Protein AF-A0A1H4ASB6-F1 (afdb_monomer_lite)

Structure (mmCIF, N/CA/C/O backbone):
data_AF-A0A1H4ASB6-F1
#
_entry.id   AF-A0A1H4ASB6-F1
#
loop_
_atom_site.group_PDB
_atom_site.id
_atom_site.type_symbol
_atom_site.label_atom_id
_atom_site.label_alt_id
_atom_site.label_comp_id
_atom_site.label_asym_id
_atom_site.label_entity_id
_atom_site.label_seq_id
_atom_site.pdbx_PDB_ins_code
_atom_site.Cartn_x
_atom_site.Cartn_y
_atom_site.Cartn_z
_atom_site.occupancy
_atom_site.B_iso_or_equiv
_atom_site.auth_seq_id
_atom_site.auth_comp_id
_atom_site.auth_asym_id
_atom_site.auth_atom_id
_atom_site.pdbx_PDB_model_num
ATOM 1 N N . MET A 1 1 ? 62.670 -10.099 46.460 1.00 37.56 1 MET A N 1
ATOM 2 C CA . MET A 1 1 ? 62.184 -10.478 45.115 1.00 37.56 1 MET A CA 1
ATOM 3 C C . MET A 1 1 ? 60.962 -9.624 44.816 1.00 37.56 1 MET A C 1
ATOM 5 O O . MET A 1 1 ? 60.035 -9.643 45.611 1.00 37.56 1 MET A O 1
ATOM 9 N N . LYS A 1 2 ? 61.016 -8.783 43.776 1.00 41.66 2 LYS A N 1
ATOM 10 C CA . LYS A 1 2 ? 59.913 -7.909 43.346 1.00 41.66 2 LYS A CA 1
ATOM 11 C C . LYS A 1 2 ? 59.263 -8.553 42.125 1.00 41.66 2 LYS A C 1
ATOM 13 O O . LYS A 1 2 ? 59.940 -8.724 41.115 1.00 41.66 2 LYS A O 1
ATOM 18 N N . THR A 1 3 ? 57.996 -8.928 42.232 1.00 47.94 3 THR A N 1
ATOM 19 C CA . THR A 1 3 ? 57.213 -9.472 41.117 1.00 47.94 3 THR A CA 1
ATOM 20 C C . THR A 1 3 ? 56.523 -8.315 40.387 1.00 47.94 3 THR A C 1
ATOM 22 O O . THR A 1 3 ? 55.894 -7.493 41.055 1.00 47.94 3 THR A O 1
ATOM 25 N N . PRO A 1 4 ? 56.631 -8.203 39.052 1.00 48.66 4 PRO A N 1
ATOM 26 C CA . PRO A 1 4 ? 55.897 -7.216 38.276 1.00 48.66 4 PRO A CA 1
ATOM 27 C C . PRO A 1 4 ? 54.578 -7.831 37.796 1.00 48.66 4 PRO A C 1
ATOM 29 O O . PRO A 1 4 ? 54.575 -8.901 37.188 1.00 48.66 4 PRO A O 1
ATOM 32 N N . HIS A 1 5 ? 53.456 -7.157 38.028 1.00 45.94 5 HIS A N 1
ATOM 33 C CA . HIS A 1 5 ? 52.186 -7.509 37.393 1.00 45.94 5 HIS A CA 1
ATOM 34 C C . HIS A 1 5 ? 51.676 -6.304 36.612 1.00 45.94 5 HIS A C 1
ATOM 36 O O . HIS A 1 5 ? 50.982 -5.434 37.125 1.00 45.94 5 HIS A O 1
ATOM 42 N N . VAL A 1 6 ? 52.089 -6.269 35.346 1.00 47.72 6 VAL A N 1
ATOM 43 C CA . VAL A 1 6 ? 51.353 -5.608 34.273 1.00 47.72 6 VAL A CA 1
ATOM 44 C C . VAL A 1 6 ? 50.074 -6.417 34.072 1.00 47.72 6 VAL A C 1
ATOM 46 O O . VAL A 1 6 ? 50.162 -7.614 33.810 1.00 47.72 6 VAL A O 1
ATOM 49 N N . PHE A 1 7 ? 48.908 -5.782 34.175 1.00 42.62 7 PHE A N 1
ATOM 50 C CA . PHE A 1 7 ? 47.692 -6.311 33.567 1.00 42.62 7 PHE A CA 1
ATOM 51 C C . PHE A 1 7 ? 46.968 -5.224 32.786 1.00 42.62 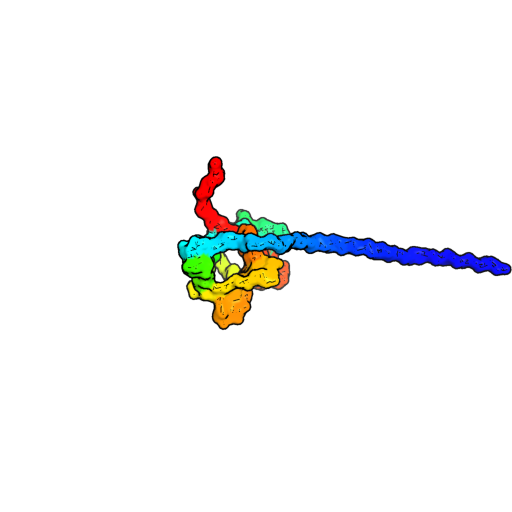7 PHE A C 1
ATOM 53 O O . PHE A 1 7 ? 46.877 -4.063 33.181 1.00 42.62 7 PHE A O 1
ATOM 60 N N . LEU A 1 8 ? 46.553 -5.669 31.613 1.00 39.0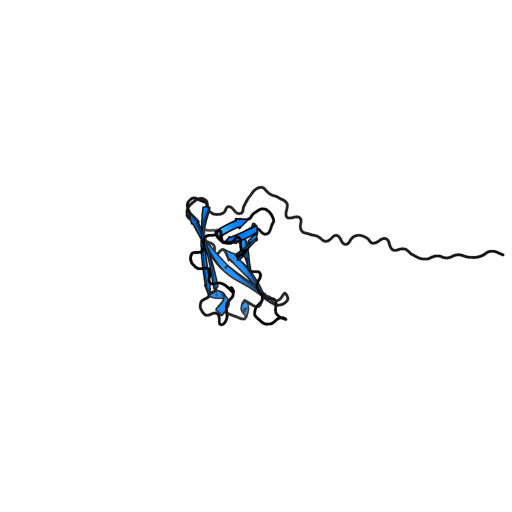6 8 LEU A N 1
ATOM 61 C CA . LEU A 1 8 ? 46.171 -4.955 30.418 1.00 39.06 8 LEU A CA 1
ATOM 62 C C . LEU A 1 8 ? 44.636 -4.939 30.335 1.00 39.06 8 LEU A C 1
ATOM 64 O O . LEU A 1 8 ? 44.014 -5.971 30.549 1.00 39.06 8 LEU A O 1
ATOM 68 N N . ILE A 1 9 ? 44.088 -3.766 30.003 1.00 50.38 9 ILE A N 1
ATOM 69 C CA . ILE A 1 9 ? 42.838 -3.481 29.273 1.00 50.38 9 ILE A CA 1
ATOM 70 C C . ILE A 1 9 ? 41.581 -4.279 29.670 1.00 50.38 9 ILE A C 1
ATOM 72 O O . ILE A 1 9 ? 41.428 -5.456 29.363 1.00 50.38 9 ILE A O 1
ATOM 76 N N . THR A 1 10 ? 40.567 -3.555 30.142 1.00 49.84 10 THR A N 1
ATOM 77 C CA . THR A 1 10 ? 39.174 -3.875 29.797 1.00 49.84 10 THR A CA 1
ATOM 78 C C . THR A 1 10 ? 38.552 -2.643 29.159 1.00 49.84 10 THR A C 1
ATOM 80 O O . THR A 1 10 ? 38.344 -1.617 29.802 1.00 49.84 10 THR A O 1
ATOM 83 N N . ALA A 1 11 ? 38.350 -2.737 27.844 1.00 52.25 11 ALA A N 1
ATOM 84 C CA . ALA A 1 11 ? 37.647 -1.758 27.039 1.00 52.25 11 ALA A CA 1
ATOM 85 C C . ALA A 1 11 ? 36.208 -1.653 27.551 1.00 52.25 11 ALA A C 1
ATOM 87 O O . ALA A 1 11 ? 35.432 -2.601 27.439 1.00 52.25 11 ALA A O 1
ATOM 88 N N . LEU A 1 12 ? 35.874 -0.508 28.144 1.00 39.81 12 LEU A N 1
ATOM 89 C CA . LEU A 1 12 ? 34.503 -0.187 28.487 1.00 39.81 12 LEU A CA 1
ATOM 90 C C . LEU A 1 12 ? 33.790 0.171 27.183 1.00 39.81 12 LEU A C 1
ATOM 92 O O . LEU A 1 12 ? 34.065 1.194 26.557 1.00 39.81 12 LEU A O 1
ATOM 96 N N . SER A 1 13 ? 32.938 -0.749 26.756 1.00 46.16 13 SER A N 1
ATOM 97 C CA . SER A 1 13 ? 32.011 -0.649 25.642 1.00 46.16 13 SER A CA 1
ATOM 98 C C . SER A 1 13 ? 31.191 0.638 25.740 1.00 46.16 13 SER A C 1
ATOM 100 O O . SER A 1 13 ? 30.201 0.724 26.464 1.00 46.16 13 SER A O 1
ATOM 102 N N . LEU A 1 14 ? 31.605 1.651 24.978 1.00 44.91 14 LEU A N 1
ATOM 103 C CA . LEU A 1 14 ? 30.753 2.778 24.633 1.00 44.91 14 LEU A CA 1
ATOM 104 C C . LEU A 1 14 ? 29.656 2.247 23.715 1.00 44.91 14 LEU A C 1
ATOM 106 O O . LEU A 1 14 ? 29.882 1.946 22.546 1.00 44.91 14 LEU A O 1
ATOM 110 N N . LEU A 1 15 ? 28.499 2.058 24.347 1.00 43.25 15 LEU A N 1
ATOM 111 C CA . LEU A 1 15 ? 27.154 2.004 23.794 1.00 43.25 15 LEU A CA 1
ATOM 112 C C . LEU A 1 15 ? 27.121 2.470 22.336 1.00 43.25 15 LEU A C 1
ATOM 114 O O . LEU A 1 15 ? 27.274 3.657 22.045 1.00 43.25 15 LEU A O 1
ATOM 118 N N . THR A 1 16 ? 26.868 1.534 21.424 1.00 43.66 16 THR A N 1
ATOM 119 C CA . THR A 1 16 ? 26.283 1.885 20.137 1.00 43.66 16 THR A CA 1
ATOM 120 C C . THR A 1 16 ? 24.960 2.565 20.455 1.00 43.66 16 THR A C 1
ATOM 122 O O . THR A 1 16 ? 23.988 1.901 20.821 1.00 43.66 16 THR A O 1
ATOM 125 N N . ALA A 1 17 ? 24.939 3.894 20.374 1.00 42.66 17 ALA A N 1
ATOM 126 C CA . ALA A 1 17 ? 23.716 4.644 20.188 1.00 42.66 17 ALA A CA 1
ATOM 127 C C . ALA A 1 17 ? 23.108 4.126 18.882 1.00 42.66 17 ALA A C 1
ATOM 129 O O . ALA A 1 17 ? 23.444 4.577 17.790 1.00 42.66 17 ALA A O 1
ATOM 130 N N . SER A 1 18 ? 22.277 3.091 18.990 1.00 31.33 18 SER A N 1
ATOM 131 C CA . SER A 1 18 ? 21.312 2.793 17.954 1.00 31.33 18 SER A CA 1
ATOM 132 C C . SER A 1 18 ? 20.413 4.017 17.938 1.00 31.33 18 SER A C 1
ATOM 134 O O . SER A 1 18 ? 19.590 4.180 18.835 1.00 31.33 18 SER A O 1
ATOM 136 N N . CYS A 1 19 ? 20.621 4.911 16.972 1.00 34.19 19 CYS A N 1
ATOM 137 C CA . CYS A 1 19 ? 19.628 5.903 16.597 1.00 34.19 19 CYS A CA 1
ATOM 138 C C . CYS A 1 19 ? 18.410 5.134 16.077 1.00 34.19 19 CYS A C 1
ATOM 140 O O . CYS A 1 19 ? 18.180 5.024 14.878 1.00 34.19 19 CYS A O 1
ATOM 142 N N . THR A 1 20 ? 17.626 4.554 16.981 1.00 35.62 20 THR A N 1
ATOM 143 C CA . THR A 1 20 ? 16.199 4.465 16.740 1.00 35.62 20 THR A CA 1
ATOM 144 C C . THR A 1 20 ? 15.763 5.913 16.685 1.00 35.62 20 THR A C 1
ATOM 146 O O . THR A 1 20 ? 15.820 6.597 17.704 1.00 35.62 20 THR A O 1
ATOM 149 N N . ASN A 1 21 ? 15.451 6.410 15.488 1.00 35.00 21 ASN A N 1
ATOM 150 C CA . ASN A 1 21 ? 14.749 7.675 15.355 1.00 35.00 21 ASN A CA 1
ATOM 151 C C . ASN A 1 21 ? 13.498 7.550 16.230 1.00 35.00 21 ASN A C 1
ATOM 153 O O . ASN A 1 21 ? 12.544 6.865 15.858 1.00 35.00 21 ASN A O 1
ATOM 157 N N . GLU A 1 22 ? 13.555 8.117 17.434 1.00 36.59 22 GLU A N 1
ATOM 158 C CA . GLU A 1 22 ? 12.399 8.331 18.285 1.00 36.59 22 GLU A CA 1
ATOM 159 C C . GLU A 1 22 ? 11.507 9.286 17.499 1.00 36.59 22 GLU A C 1
ATOM 161 O O . GLU A 1 22 ? 11.681 10.501 17.509 1.00 36.59 22 GLU A O 1
ATOM 166 N N . LEU A 1 23 ? 10.595 8.710 16.717 1.00 40.00 23 LEU A N 1
ATOM 167 C CA . LEU A 1 23 ? 9.504 9.431 16.088 1.00 40.00 23 LEU A CA 1
ATOM 168 C C . LEU A 1 23 ? 8.585 9.880 17.218 1.00 40.00 23 LEU A C 1
ATOM 170 O O . LEU A 1 23 ? 7.656 9.169 17.608 1.00 40.00 23 LEU A O 1
ATOM 174 N N . GLU A 1 24 ? 8.915 11.048 17.770 1.00 36.03 24 GLU A N 1
ATOM 175 C CA . GLU A 1 24 ? 8.181 11.725 18.826 1.00 36.03 24 GLU A CA 1
ATOM 176 C C . GLU A 1 24 ? 6.676 11.601 18.588 1.00 36.03 24 GLU A C 1
ATOM 178 O O . GLU A 1 24 ? 6.145 11.815 17.491 1.00 36.03 24 GLU A O 1
ATOM 183 N N . SER A 1 25 ? 5.979 11.182 19.638 1.00 36.69 25 SER A N 1
ATOM 184 C CA . SER A 1 25 ? 4.530 11.061 19.697 1.00 36.69 25 SER A CA 1
ATOM 185 C C . SER A 1 25 ? 3.881 12.451 19.638 1.00 36.69 25 SER A C 1
ATOM 187 O O . SER A 1 25 ? 3.504 13.011 20.664 1.00 36.69 25 SER A O 1
ATOM 189 N N . GLY A 1 26 ? 3.739 12.997 18.430 1.00 38.06 26 GLY A N 1
ATOM 190 C CA . GLY A 1 26 ? 2.879 14.137 18.121 1.00 38.06 26 GLY A CA 1
ATOM 191 C C . GLY A 1 26 ? 1.434 13.681 17.911 1.00 38.06 26 GLY A C 1
ATOM 192 O O . GLY A 1 26 ? 1.185 12.680 17.243 1.00 38.06 26 GLY A O 1
ATOM 193 N N . LYS A 1 27 ? 0.493 14.415 18.505 1.00 34.91 27 LYS A N 1
ATOM 194 C CA . LYS A 1 27 ? -0.962 14.175 18.559 1.00 34.91 27 LYS A CA 1
ATOM 195 C C . LYS A 1 27 ? -1.713 14.309 17.229 1.00 34.91 27 LYS A C 1
ATOM 197 O O . LYS A 1 27 ? -2.940 14.255 17.231 1.00 34.91 27 LYS A O 1
ATOM 202 N N . ASP A 1 28 ? -1.002 14.438 16.122 1.00 37.69 28 ASP A N 1
ATOM 203 C CA . ASP A 1 28 ? -1.597 14.654 14.817 1.00 37.69 28 ASP A CA 1
ATOM 204 C C . ASP A 1 28 ? -1.428 13.377 14.002 1.00 37.69 28 ASP A C 1
ATOM 206 O O . ASP A 1 28 ? -0.354 13.049 13.488 1.00 37.69 28 ASP A O 1
ATOM 210 N N . TYR A 1 29 ? -2.522 12.618 13.947 1.00 48.53 29 TYR A N 1
ATOM 211 C CA . TYR A 1 29 ? -2.753 11.621 12.911 1.00 48.53 29 TYR A CA 1
ATOM 212 C C . TYR A 1 29 ? -2.372 12.240 11.551 1.00 48.53 29 TYR A C 1
ATOM 214 O O . TYR A 1 29 ? -2.560 13.451 11.381 1.00 48.53 29 TYR A O 1
ATOM 222 N N . PRO A 1 30 ? -1.917 11.472 10.534 1.00 47.84 30 PRO A N 1
ATOM 223 C CA . PRO A 1 30 ? -2.165 11.933 9.170 1.00 47.84 30 PRO A CA 1
ATOM 224 C C . PRO A 1 30 ? -3.632 12.341 9.168 1.00 47.84 30 PRO A C 1
ATOM 226 O O . PRO A 1 30 ? -4.442 11.559 9.656 1.00 47.84 30 PRO A O 1
ATOM 229 N N . ALA A 1 31 ? -3.974 13.569 8.779 1.00 46.34 31 ALA A N 1
ATOM 230 C CA . ALA A 1 31 ? -5.370 13.963 8.664 1.00 46.34 31 ALA A CA 1
ATOM 231 C C . ALA A 1 31 ? -5.985 13.025 7.616 1.00 46.34 31 ALA A C 1
ATOM 233 O O . ALA A 1 31 ? -5.893 13.280 6.418 1.00 46.34 31 ALA A O 1
ATOM 234 N N . LEU A 1 32 ? -6.420 11.841 8.041 1.00 53.62 32 LEU A N 1
ATOM 235 C CA . LEU A 1 32 ? -7.083 10.857 7.223 1.00 53.62 32 LEU A 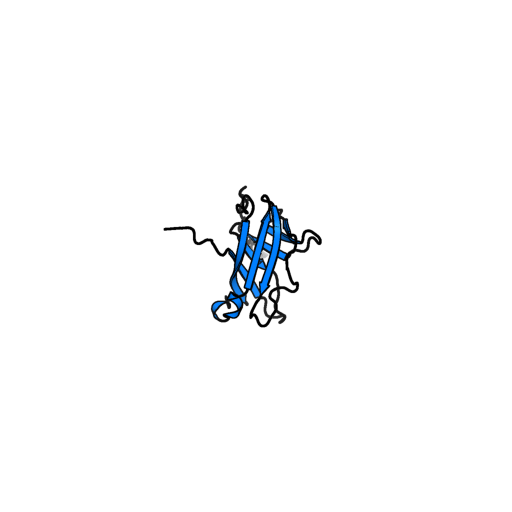CA 1
ATOM 236 C C . LEU A 1 32 ? -8.445 11.488 7.028 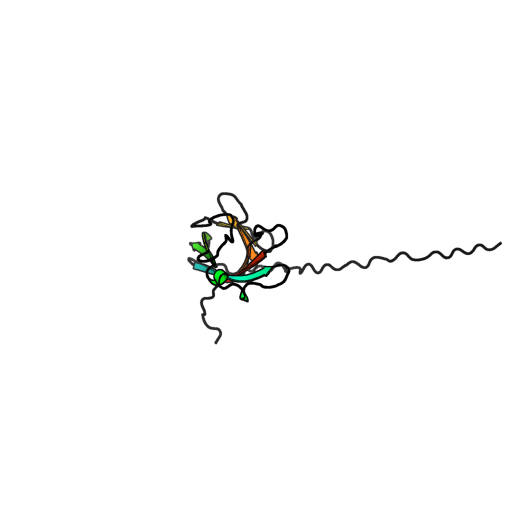1.00 53.62 32 LEU A C 1
ATOM 238 O O . LEU A 1 32 ? -9.162 11.694 8.000 1.00 53.62 32 LEU A O 1
ATOM 242 N N . ALA A 1 33 ? -8.673 11.941 5.802 1.00 52.53 33 ALA A N 1
ATOM 243 C CA . ALA A 1 33 ? -9.958 12.287 5.231 1.00 52.53 33 ALA A CA 1
ATOM 244 C C . ALA A 1 33 ? -11.070 12.666 6.222 1.00 52.53 33 ALA A C 1
ATOM 246 O O . ALA A 1 33 ? -11.741 11.805 6.790 1.00 52.53 33 ALA A O 1
ATOM 247 N N . MET A 1 34 ? -11.341 13.962 6.366 1.00 51.53 34 MET A N 1
ATOM 248 C CA . MET A 1 34 ? -12.583 14.395 7.006 1.00 51.53 34 MET A CA 1
ATOM 249 C C . MET A 1 34 ? -13.732 14.182 6.007 1.00 51.53 34 MET A C 1
ATOM 251 O O . MET A 1 34 ? -13.901 14.969 5.081 1.00 51.53 34 MET A O 1
ATOM 255 N N . GLY A 1 35 ? -14.536 13.131 6.195 1.00 69.44 35 GLY A N 1
ATOM 256 C CA . GLY A 1 35 ? -15.742 12.869 5.397 1.00 69.44 35 GLY A CA 1
ATOM 257 C C . GLY A 1 35 ? -15.642 11.651 4.474 1.00 69.44 35 GLY A C 1
ATOM 258 O O . GLY A 1 35 ? -15.144 10.599 4.870 1.00 69.44 35 GLY A O 1
ATOM 259 N N . ASN A 1 36 ? -16.192 11.774 3.264 1.00 82.75 36 ASN A N 1
ATOM 260 C CA . ASN A 1 36 ? -16.211 10.711 2.256 1.00 82.75 36 ASN A CA 1
ATOM 261 C C . ASN A 1 36 ? -15.097 10.968 1.239 1.00 82.75 36 ASN A C 1
ATOM 263 O O . ASN A 1 36 ? -15.317 11.669 0.251 1.00 82.75 36 ASN A O 1
ATOM 267 N N . GLU A 1 37 ? -13.907 10.424 1.481 1.00 84.69 37 GLU A N 1
ATOM 268 C CA . GLU A 1 37 ? -12.776 10.557 0.559 1.00 84.69 37 GLU A CA 1
ATOM 269 C C . GLU A 1 37 ? -12.272 9.196 0.082 1.00 84.69 37 GLU A C 1
ATOM 271 O O . GLU A 1 37 ? -12.477 8.153 0.70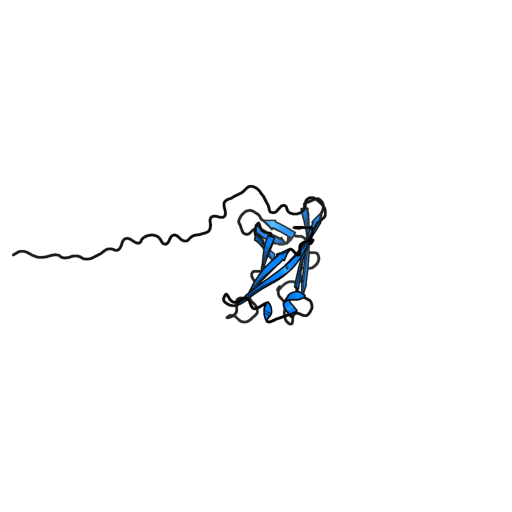5 1.00 84.69 37 GLU A O 1
ATOM 276 N N . THR A 1 38 ? -11.572 9.217 -1.046 1.00 88.25 38 THR A N 1
ATOM 277 C CA . THR A 1 38 ? -10.875 8.061 -1.598 1.00 88.25 38 THR A CA 1
ATOM 278 C C . THR A 1 38 ? -9.426 8.453 -1.835 1.00 88.25 38 THR A C 1
ATOM 280 O O . THR A 1 38 ? -9.141 9.331 -2.646 1.00 88.25 38 THR A O 1
ATOM 283 N N . LEU A 1 39 ? -8.513 7.810 -1.111 1.00 86.88 39 LEU A N 1
ATOM 284 C CA . LEU A 1 39 ? -7.077 7.993 -1.261 1.00 86.88 39 LEU A CA 1
ATOM 285 C C . LEU A 1 39 ? -6.535 6.914 -2.189 1.00 86.88 39 LEU A C 1
ATOM 287 O O . LEU A 1 39 ? -6.723 5.720 -1.951 1.00 86.88 39 LEU A O 1
ATOM 291 N N . VAL A 1 40 ? -5.844 7.343 -3.237 1.00 89.44 40 VAL A N 1
ATOM 292 C CA . VAL A 1 40 ? -5.206 6.458 -4.207 1.00 89.44 40 VAL A CA 1
ATOM 293 C C . VAL A 1 40 ? -3.702 6.523 -4.002 1.00 89.44 40 VAL A C 1
ATOM 295 O O . 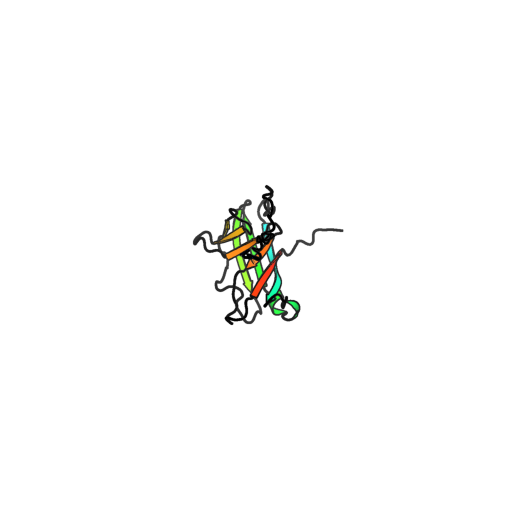VAL A 1 40 ? -3.139 7.609 -3.939 1.00 89.44 40 VAL A O 1
ATOM 298 N N . PHE A 1 41 ? -3.050 5.369 -3.928 1.00 88.75 41 PHE A N 1
ATOM 299 C CA . PHE A 1 41 ? -1.606 5.241 -3.788 1.00 88.75 41 PHE A CA 1
ATOM 300 C C . PHE A 1 41 ? -1.042 4.466 -4.972 1.00 88.75 41 PHE A C 1
ATOM 302 O O . PHE A 1 41 ? -1.628 3.468 -5.399 1.00 88.75 41 PHE A O 1
ATOM 309 N N . LYS A 1 42 ? 0.111 4.904 -5.474 1.00 90.44 42 LYS A N 1
ATOM 310 C CA . LYS A 1 42 ? 0.878 4.220 -6.523 1.00 90.44 42 LYS A CA 1
ATOM 311 C C . LYS A 1 42 ? 2.266 3.884 -6.012 1.00 90.44 42 LYS A C 1
ATOM 313 O O . LYS A 1 42 ? 2.752 4.539 -5.093 1.00 90.44 42 LYS A O 1
ATOM 318 N N . ILE A 1 43 ? 2.898 2.878 -6.609 1.00 88.19 43 ILE A N 1
ATOM 319 C CA . ILE A 1 43 ? 4.288 2.541 -6.291 1.00 88.19 43 ILE A CA 1
ATOM 320 C C . ILE A 1 43 ? 5.168 3.763 -6.574 1.00 88.19 43 ILE A C 1
ATOM 322 O O . ILE A 1 43 ? 5.184 4.272 -7.691 1.00 88.19 43 ILE A O 1
ATOM 326 N N . ASP A 1 44 ? 5.904 4.197 -5.558 1.00 88.75 44 ASP A N 1
ATOM 327 C CA . ASP A 1 44 ? 6.968 5.197 -5.635 1.00 88.75 44 ASP A CA 1
ATOM 328 C C . ASP A 1 44 ? 8.326 4.519 -5.821 1.00 88.75 44 ASP A C 1
ATOM 330 O O . ASP A 1 44 ? 9.068 4.866 -6.736 1.00 88.75 44 ASP A O 1
ATOM 334 N N . LYS A 1 45 ? 8.616 3.489 -5.012 1.00 88.25 45 LYS A N 1
ATOM 335 C CA . LYS A 1 45 ? 9.873 2.730 -5.074 1.00 88.25 45 LYS A CA 1
ATOM 336 C C . LYS A 1 45 ? 9.652 1.239 -4.931 1.00 88.25 45 LYS A C 1
ATOM 338 O O . LYS A 1 45 ? 8.737 0.788 -4.236 1.00 88.25 45 LYS A O 1
ATOM 343 N N . VAL A 1 46 ? 10.555 0.485 -5.551 1.00 86.75 46 VAL A N 1
ATOM 344 C CA . VAL A 1 46 ? 10.667 -0.962 -5.372 1.00 86.75 46 VAL A CA 1
ATOM 345 C C . VAL A 1 46 ? 12.103 -1.270 -4.997 1.00 86.75 46 VAL A C 1
ATOM 347 O O . VAL A 1 46 ? 12.975 -1.341 -5.856 1.00 86.75 46 VAL A O 1
ATOM 350 N N . MET A 1 47 ? 12.363 -1.443 -3.709 1.00 85.31 47 MET A N 1
ATOM 351 C CA . MET A 1 47 ? 13.710 -1.686 -3.210 1.00 85.31 47 MET A CA 1
ATOM 352 C C . MET A 1 47 ? 14.038 -3.173 -3.303 1.00 85.31 47 MET A C 1
ATOM 354 O O . MET A 1 47 ? 13.370 -3.994 -2.682 1.00 85.31 47 MET A O 1
ATOM 358 N N . GLN A 1 48 ? 15.093 -3.519 -4.033 1.00 82.94 48 GLN A N 1
ATOM 359 C CA . GLN A 1 48 ? 15.707 -4.842 -4.034 1.00 82.94 48 GLN A CA 1
ATOM 360 C C . GLN A 1 48 ? 17.148 -4.702 -3.544 1.00 82.94 48 GLN A C 1
ATOM 362 O O . GLN A 1 48 ? 17.968 -4.091 -4.225 1.00 82.94 48 GLN A O 1
ATOM 367 N N . ASN A 1 49 ? 17.468 -5.271 -2.377 1.00 81.00 49 ASN A N 1
ATOM 368 C CA . ASN A 1 49 ? 18.801 -5.160 -1.762 1.00 81.00 49 ASN A CA 1
ATOM 369 C C . ASN A 1 49 ? 19.318 -3.703 -1.757 1.00 81.00 49 ASN A C 1
ATOM 371 O O . ASN A 1 49 ? 20.383 -3.418 -2.299 1.00 81.00 49 ASN A O 1
ATOM 375 N N . GLU A 1 50 ? 18.517 -2.776 -1.216 1.00 81.06 50 GLU A N 1
ATOM 376 C CA . GLU A 1 50 ? 18.808 -1.328 -1.131 1.00 81.06 50 GLU A CA 1
ATOM 377 C C . GLU A 1 50 ? 18.864 -0.570 -2.472 1.00 81.06 50 GLU A C 1
ATOM 379 O O . GLU A 1 50 ? 19.032 0.647 -2.485 1.00 81.06 50 GLU A O 1
ATOM 384 N N . THR A 1 51 ? 18.658 -1.245 -3.604 1.00 84.81 51 THR A N 1
ATOM 385 C CA . THR A 1 51 ? 18.570 -0.603 -4.921 1.00 84.81 51 THR A CA 1
ATOM 386 C C . THR A 1 51 ? 17.113 -0.399 -5.306 1.00 84.81 51 THR A C 1
ATOM 388 O O . THR A 1 51 ? 16.352 -1.363 -5.329 1.00 84.81 51 THR A O 1
ATOM 391 N N . ASP A 1 52 ? 16.721 0.829 -5.650 1.00 90.25 52 ASP A N 1
ATOM 392 C CA . ASP A 1 52 ? 15.414 1.065 -6.268 1.00 90.25 52 ASP A CA 1
ATOM 393 C C . ASP A 1 52 ? 15.423 0.543 -7.708 1.00 90.25 52 ASP A C 1
ATOM 395 O O . ASP A 1 52 ? 16.150 1.045 -8.572 1.00 90.25 52 ASP A O 1
ATOM 399 N N . VAL A 1 53 ? 14.630 -0.495 -7.956 1.00 88.69 53 VAL A N 1
ATOM 400 C CA . VAL A 1 53 ? 14.521 -1.135 -9.264 1.00 88.69 53 VAL A CA 1
ATOM 401 C C . VAL A 1 53 ? 13.304 -0.675 -10.059 1.00 88.69 53 VAL A C 1
ATOM 403 O O . VAL A 1 53 ? 13.194 -1.038 -11.231 1.00 88.69 53 VAL A O 1
ATOM 406 N N . LYS A 1 54 ? 12.407 0.135 -9.477 1.00 89.56 54 LYS A N 1
ATOM 407 C CA . LYS A 1 54 ? 11.202 0.610 -10.175 1.00 89.56 54 LYS A CA 1
ATOM 408 C C . LYS A 1 54 ? 11.509 1.233 -11.547 1.00 89.56 54 LYS A C 1
ATOM 410 O O . LYS A 1 54 ? 10.816 0.874 -12.500 1.00 89.56 54 LYS A O 1
ATOM 415 N N . PRO A 1 55 ? 12.545 2.086 -11.719 1.00 93.50 55 PRO A N 1
ATOM 416 C CA . PRO A 1 55 ? 12.821 2.730 -13.008 1.00 93.50 55 PRO A CA 1
ATOM 417 C C . PRO A 1 55 ? 13.132 1.767 -14.164 1.00 93.50 55 PRO A C 1
ATOM 419 O O . PRO A 1 55 ? 13.034 2.159 -15.324 1.00 93.50 55 PRO A O 1
ATOM 422 N N . TYR A 1 56 ? 13.505 0.518 -13.873 1.00 90.38 56 TYR A N 1
ATOM 423 C CA . TYR A 1 56 ? 13.824 -0.486 -14.893 1.00 90.38 56 TYR A CA 1
ATOM 424 C C . TYR A 1 56 ? 12.600 -1.286 -15.359 1.00 90.38 56 TYR A C 1
ATOM 426 O O . TYR A 1 56 ? 12.704 -2.065 -16.306 1.00 90.38 56 TYR A O 1
ATOM 434 N N . PHE A 1 57 ? 11.448 -1.115 -14.704 1.00 86.62 57 PHE A N 1
ATOM 435 C CA . PHE A 1 57 ? 10.280 -1.970 -14.877 1.00 86.62 57 PHE A CA 1
ATOM 436 C C . PHE A 1 57 ? 8.985 -1.150 -14.894 1.00 86.62 57 PHE A C 1
ATOM 438 O O . PHE A 1 57 ? 8.404 -0.837 -13.857 1.00 86.62 57 PHE A O 1
ATOM 445 N N . THR A 1 58 ? 8.486 -0.851 -16.093 1.00 87.81 58 THR A N 1
ATOM 446 C CA . THR A 1 58 ? 7.283 -0.018 -16.284 1.00 87.81 58 THR A CA 1
ATOM 447 C C . THR A 1 58 ? 5.996 -0.670 -15.788 1.00 87.81 58 THR A C 1
ATOM 449 O O . THR A 1 58 ? 5.029 0.021 -15.500 1.00 87.81 58 THR A O 1
ATOM 452 N N . PHE A 1 59 ? 5.962 -1.996 -15.632 1.00 85.31 59 PHE A N 1
ATOM 453 C CA . PHE A 1 59 ? 4.770 -2.683 -15.130 1.00 85.31 59 PHE A CA 1
ATOM 454 C C . PHE A 1 59 ? 4.412 -2.302 -13.680 1.00 85.31 59 PHE A C 1
ATOM 456 O O . PHE A 1 59 ? 3.299 -2.570 -13.239 1.00 85.31 59 PHE A O 1
ATOM 463 N N . PHE A 1 60 ? 5.324 -1.672 -12.926 1.00 86.25 60 PHE A N 1
ATOM 464 C CA . PHE A 1 60 ? 5.013 -1.141 -11.595 1.00 86.25 60 PHE A CA 1
ATOM 465 C C . PHE A 1 60 ? 4.105 0.093 -11.625 1.00 86.25 60 PHE A C 1
ATOM 467 O O . PHE A 1 60 ? 3.480 0.401 -10.612 1.00 86.25 60 PHE A O 1
ATOM 474 N N . ASP A 1 61 ? 4.009 0.787 -12.761 1.00 87.88 61 ASP A N 1
ATOM 475 C CA . ASP A 1 61 ? 3.192 2.000 -12.896 1.00 87.88 61 ASP A CA 1
ATOM 476 C C . ASP A 1 61 ? 1.679 1.705 -12.872 1.00 87.88 61 ASP A C 1
ATOM 478 O O . ASP A 1 61 ? 0.872 2.593 -12.577 1.00 87.88 61 ASP A O 1
ATOM 482 N N . ASP A 1 62 ? 1.310 0.446 -13.121 1.00 87.94 62 ASP A N 1
ATOM 483 C CA . ASP A 1 62 ? -0.066 -0.058 -13.175 1.00 87.94 62 ASP A CA 1
ATOM 484 C C . ASP A 1 62 ? -0.530 -0.715 -11.856 1.00 87.94 62 ASP A C 1
ATOM 486 O O . ASP A 1 62 ? -1.601 -1.336 -11.794 1.00 87.94 62 ASP A O 1
ATOM 490 N N . VAL A 1 63 ? 0.266 -0.578 -10.790 1.00 86.75 63 VAL A N 1
ATOM 491 C CA . VAL A 1 63 ? -0.068 -1.046 -9.440 1.00 86.75 63 VAL A CA 1
ATOM 492 C C . VAL A 1 63 ? -0.653 0.094 -8.610 1.00 86.75 63 VAL A C 1
ATOM 494 O O . VAL A 1 63 ? -0.061 1.169 -8.488 1.00 86.75 63 VAL A O 1
ATOM 497 N N . GLN A 1 64 ? -1.807 -0.159 -7.996 1.00 90.19 64 GLN A N 1
ATOM 498 C CA . GLN A 1 64 ? -2.564 0.830 -7.241 1.00 90.19 64 GLN A CA 1
ATOM 499 C C . GLN A 1 64 ? -3.184 0.227 -5.977 1.00 90.19 64 GLN A C 1
ATOM 501 O O . GLN A 1 64 ? -3.859 -0.798 -6.033 1.00 90.19 64 GLN A O 1
ATOM 506 N N . LEU A 1 65 ? -3.046 0.931 -4.854 1.00 89.56 65 LEU A N 1
ATOM 507 C CA . LEU A 1 65 ? -3.846 0.718 -3.648 1.00 89.56 65 LEU A CA 1
ATOM 508 C C . LEU A 1 65 ? -4.859 1.857 -3.521 1.00 89.56 65 LEU A C 1
ATOM 510 O O . LEU A 1 65 ? -4.548 3.013 -3.789 1.00 89.56 65 LEU A O 1
ATOM 514 N N . THR A 1 66 ? -6.084 1.546 -3.127 1.00 91.62 66 THR A N 1
ATOM 515 C CA . THR A 1 66 ? -7.153 2.521 -2.915 1.00 91.62 66 THR A CA 1
ATOM 516 C C . THR A 1 66 ? -7.764 2.308 -1.541 1.00 91.62 66 THR A C 1
ATOM 518 O O . THR A 1 66 ? -8.229 1.212 -1.239 1.00 91.62 66 THR A O 1
ATOM 521 N N . LEU A 1 67 ? -7.755 3.358 -0.722 1.00 89.88 67 LEU A N 1
ATOM 522 C CA . LEU A 1 67 ? -8.366 3.397 0.603 1.00 89.88 67 LEU A CA 1
ATOM 523 C C . LEU A 1 67 ? -9.562 4.345 0.561 1.00 89.88 67 LEU A C 1
ATOM 525 O O . LEU A 1 67 ? -9.411 5.530 0.271 1.00 89.88 67 LEU A O 1
ATOM 529 N N . SER A 1 68 ? -10.743 3.825 0.855 1.00 90.56 68 SER A N 1
ATOM 530 C CA . SER A 1 68 ? -11.984 4.592 0.910 1.00 90.56 68 SER A CA 1
ATOM 531 C C . SER A 1 68 ? -12.384 4.855 2.354 1.00 90.56 68 SER A C 1
ATOM 533 O O . SER A 1 68 ? -12.264 3.977 3.213 1.00 90.56 68 SER A O 1
ATOM 535 N N . TYR A 1 69 ? -12.899 6.057 2.588 1.00 87.69 69 TYR A N 1
ATOM 536 C CA . TYR A 1 69 ? -13.465 6.497 3.854 1.00 87.69 69 TYR A CA 1
ATOM 537 C C . TYR A 1 69 ? -14.937 6.827 3.655 1.00 87.69 69 TYR A C 1
ATOM 539 O O . TYR A 1 69 ? -15.343 7.333 2.606 1.00 87.69 69 TYR A O 1
ATOM 547 N N . LYS A 1 70 ? -15.745 6.519 4.663 1.00 87.69 70 LYS A N 1
ATOM 548 C CA . LYS A 1 70 ? -17.151 6.890 4.725 1.00 87.69 70 LYS A CA 1
ATOM 549 C C . LYS A 1 70 ? -17.437 7.469 6.099 1.00 87.69 70 LYS A C 1
ATOM 551 O O . LYS A 1 70 ? -17.142 6.830 7.100 1.00 87.69 70 LYS A O 1
ATOM 556 N N . ASP A 1 71 ? -18.008 8.665 6.134 1.00 86.25 71 ASP A N 1
ATOM 557 C CA . ASP A 1 71 ? -18.327 9.384 7.368 1.00 86.25 71 ASP A CA 1
ATOM 558 C C . ASP A 1 71 ? -17.093 9.565 8.282 1.00 86.25 71 ASP A C 1
ATOM 560 O O . ASP A 1 71 ? -17.198 9.533 9.504 1.00 86.25 71 ASP A O 1
ATOM 564 N N . GLY A 1 72 ? -15.908 9.752 7.680 1.00 80.25 72 GLY A N 1
ATOM 565 C CA . GLY A 1 72 ? -14.625 9.870 8.388 1.00 80.25 72 GLY A CA 1
ATOM 566 C C . GLY A 1 72 ? -14.018 8.541 8.850 1.00 80.25 72 GLY A C 1
ATOM 567 O O . GLY A 1 72 ? -12.920 8.535 9.399 1.00 80.25 72 GLY A O 1
ATOM 568 N N . GLU A 1 73 ? -14.686 7.415 8.601 1.00 83.56 73 GLU A N 1
ATOM 569 C CA . GLU A 1 73 ? -14.245 6.091 9.034 1.00 83.56 73 GLU A CA 1
ATOM 570 C C . GLU A 1 73 ? -13.741 5.240 7.856 1.00 83.56 73 GLU A C 1
ATOM 572 O O . GLU A 1 73 ? -14.297 5.310 6.754 1.00 83.56 73 GLU A O 1
ATOM 577 N N . PRO A 1 74 ? -12.727 4.383 8.070 1.00 87.62 74 PRO A N 1
ATOM 578 C CA . PRO A 1 74 ? -12.324 3.349 7.122 1.00 87.62 74 PRO A CA 1
ATOM 579 C C . PRO A 1 74 ? -13.500 2.504 6.613 1.00 87.62 74 PRO A C 1
ATOM 581 O O . PRO A 1 74 ? -14.183 1.840 7.405 1.00 87.62 74 PRO A O 1
ATOM 584 N N . SER A 1 75 ? -13.716 2.499 5.293 1.00 91.06 75 SER A N 1
ATOM 585 C CA . SER A 1 75 ? -14.805 1.751 4.657 1.00 91.06 75 SER A CA 1
ATOM 586 C C . SER A 1 75 ? -14.296 0.572 3.834 1.00 91.06 75 SER A C 1
ATOM 588 O O . SER A 1 75 ? -14.514 -0.568 4.227 1.00 91.06 75 SER A O 1
ATOM 590 N N . LEU A 1 76 ? -13.600 0.827 2.723 1.00 93.31 76 LEU A N 1
ATOM 591 C CA . LEU A 1 76 ? -13.175 -0.208 1.774 1.00 93.31 76 LEU A CA 1
ATOM 592 C C . LEU A 1 76 ? -11.733 -0.019 1.317 1.00 93.31 76 LEU A C 1
ATOM 594 O O . LEU A 1 76 ? -11.264 1.109 1.149 1.00 93.31 76 LEU A O 1
ATOM 598 N N . LEU A 1 77 ? -11.052 -1.137 1.100 1.00 91.44 77 LEU A N 1
ATOM 599 C CA . LEU A 1 77 ? -9.716 -1.226 0.537 1.00 91.44 77 LEU A CA 1
ATOM 600 C C . LEU A 1 77 ? -9.780 -2.049 -0.746 1.00 91.44 77 LEU A C 1
ATOM 602 O O . LEU A 1 77 ? -10.295 -3.168 -0.746 1.00 91.44 77 LEU A O 1
ATOM 606 N N . THR A 1 78 ? -9.196 -1.501 -1.810 1.00 92.06 78 THR A N 1
ATOM 607 C CA . THR A 1 78 ? -9.034 -2.198 -3.089 1.00 92.06 78 THR A CA 1
ATOM 608 C C . THR A 1 78 ? -7.596 -2.082 -3.576 1.00 92.06 78 THR A C 1
ATOM 610 O O . THR A 1 78 ? -7.010 -1.002 -3.575 1.00 92.06 78 THR A O 1
ATOM 613 N N . PHE A 1 79 ? -7.030 -3.197 -4.016 1.00 89.06 79 PHE A N 1
ATOM 614 C CA . PHE A 1 79 ? -5.710 -3.309 -4.608 1.00 89.06 79 PHE A CA 1
ATOM 615 C C . PHE A 1 79 ? -5.846 -3.786 -6.053 1.00 89.06 79 PHE A C 1
ATOM 617 O O . PHE A 1 79 ? -6.555 -4.750 -6.345 1.00 89.06 79 PHE A O 1
ATOM 624 N N . LYS A 1 80 ? -5.173 -3.096 -6.970 1.00 88.31 80 LYS A N 1
ATOM 625 C CA . LYS A 1 80 ? -5.198 -3.388 -8.398 1.00 88.31 80 LYS A CA 1
ATOM 626 C C . LYS A 1 80 ? -3.776 -3.516 -8.913 1.00 88.31 80 LYS A C 1
ATOM 628 O O . LYS A 1 80 ? -2.954 -2.634 -8.706 1.00 88.31 80 LYS A O 1
ATOM 633 N N . GLU A 1 81 ? -3.528 -4.591 -9.639 1.00 84.44 81 GLU A N 1
ATOM 634 C CA . GLU A 1 81 ? -2.259 -4.869 -10.298 1.00 84.44 81 GLU A CA 1
ATOM 635 C C . GLU A 1 81 ? -2.581 -5.325 -11.715 1.00 84.44 81 GLU A C 1
ATOM 637 O O . GLU A 1 81 ? -2.991 -6.458 -11.956 1.00 84.44 81 GLU A O 1
ATOM 642 N N . THR A 1 82 ? -2.514 -4.389 -12.658 1.00 83.38 82 THR A N 1
ATOM 643 C CA . THR A 1 82 ? -2.728 -4.690 -14.080 1.00 83.38 82 THR A CA 1
ATOM 644 C C . THR A 1 82 ? -1.370 -4.755 -14.766 1.00 83.38 82 THR A C 1
ATOM 646 O O . THR A 1 82 ? -0.476 -4.009 -14.407 1.00 83.38 82 THR A O 1
ATOM 649 N N . GLY A 1 83 ? -1.170 -5.659 -15.726 1.00 75.19 83 GLY A N 1
ATOM 650 C CA . GLY A 1 83 ? 0.051 -5.675 -16.548 1.00 75.19 83 GLY A CA 1
ATOM 651 C C . GLY A 1 83 ? 1.330 -6.192 -15.869 1.00 75.19 83 GLY A C 1
ATOM 652 O O . GLY A 1 83 ? 2.268 -6.559 -16.577 1.00 75.19 83 GLY A O 1
ATOM 653 N N . ALA A 1 84 ? 1.376 -6.300 -14.539 1.00 75.62 84 ALA A N 1
ATOM 654 C CA . ALA A 1 84 ? 2.489 -6.936 -13.844 1.00 75.62 84 ALA A CA 1
ATOM 655 C C . ALA A 1 84 ? 2.514 -8.458 -14.100 1.00 75.62 84 ALA A C 1
ATOM 657 O O . ALA A 1 84 ? 1.474 -9.119 -14.043 1.00 75.62 84 ALA A O 1
ATOM 658 N N . PRO A 1 85 ? 3.691 -9.052 -14.380 1.00 75.88 85 PRO A N 1
ATOM 659 C CA . PRO A 1 85 ? 3.817 -10.486 -14.650 1.00 75.88 85 PRO A CA 1
ATOM 660 C C . PRO A 1 85 ? 3.841 -11.348 -13.375 1.00 75.88 85 PRO A C 1
ATOM 662 O O . PRO A 1 85 ? 4.133 -12.543 -13.438 1.00 75.88 85 PRO A O 1
ATOM 665 N N . PHE A 1 86 ? 3.579 -10.758 -12.212 1.00 73.12 86 PHE A N 1
ATOM 666 C CA . PHE A 1 86 ? 3.548 -11.427 -10.916 1.00 73.12 86 PHE A CA 1
ATOM 667 C C . PHE A 1 86 ? 2.384 -10.896 -10.081 1.00 73.12 86 PHE A C 1
ATOM 669 O O . PHE A 1 86 ? 1.533 -10.185 -10.597 1.00 73.12 86 PHE A O 1
ATOM 676 N N . ARG A 1 87 ? 2.314 -11.328 -8.819 1.00 73.50 87 ARG A N 1
ATOM 677 C CA . ARG A 1 87 ? 1.433 -10.739 -7.816 1.00 73.50 87 ARG A CA 1
ATOM 678 C C . ARG A 1 87 ? 2.276 -9.997 -6.783 1.00 73.50 87 ARG A C 1
ATOM 680 O O . ARG A 1 87 ? 3.192 -10.594 -6.213 1.00 73.50 87 ARG A O 1
ATOM 687 N N . VAL A 1 88 ? 1.964 -8.732 -6.537 1.00 72.12 88 VAL A N 1
ATOM 688 C CA . VAL A 1 88 ? 2.501 -7.903 -5.450 1.00 72.12 88 VAL A CA 1
ATOM 689 C C . VAL A 1 88 ? 1.933 -8.394 -4.117 1.00 72.12 88 VAL A C 1
ATOM 691 O O . VAL A 1 88 ? 2.649 -8.513 -3.131 1.00 72.12 88 VAL A O 1
ATOM 694 N N . THR A 1 89 ? 0.656 -8.771 -4.072 1.00 74.31 89 THR A N 1
ATOM 695 C CA . THR A 1 89 ? 0.022 -9.305 -2.860 1.00 74.31 89 THR A CA 1
ATOM 696 C C . THR A 1 89 ? -0.328 -10.783 -3.017 1.00 74.31 89 THR A C 1
ATOM 698 O O . THR A 1 89 ? -0.714 -11.257 -4.081 1.00 74.31 89 THR A O 1
ATOM 701 N N . THR A 1 90 ? -0.219 -11.559 -1.938 1.00 75.00 90 THR A N 1
ATOM 702 C CA . THR A 1 90 ? -0.630 -12.977 -1.940 1.00 75.00 90 THR A CA 1
ATOM 703 C C . THR A 1 90 ? -2.149 -13.152 -1.936 1.00 75.00 90 THR A C 1
ATOM 705 O O . THR A 1 90 ? -2.643 -14.201 -2.349 1.00 75.00 90 THR A O 1
ATOM 708 N N . LYS A 1 91 ? -2.881 -12.127 -1.489 1.00 78.94 91 LYS A N 1
ATOM 709 C CA . LYS A 1 91 ? -4.342 -12.052 -1.480 1.00 78.94 91 LYS A CA 1
ATOM 710 C C . LYS A 1 91 ? -4.851 -11.023 -2.477 1.00 78.94 91 LYS A C 1
ATOM 712 O O . LYS A 1 91 ? -4.194 -10.010 -2.716 1.00 78.94 91 LYS A O 1
ATOM 717 N N . ASP A 1 92 ? -6.055 -11.264 -2.975 1.00 81.69 92 ASP A N 1
ATOM 718 C CA . ASP A 1 92 ? -6.799 -10.306 -3.781 1.00 81.69 92 ASP A CA 1
ATOM 719 C C . ASP A 1 92 ? -7.606 -9.414 -2.828 1.00 81.69 92 ASP A C 1
ATOM 721 O O . ASP A 1 92 ? -8.619 -9.835 -2.271 1.00 81.69 92 ASP A O 1
ATOM 725 N N . TYR A 1 93 ? -7.126 -8.195 -2.584 1.00 84.44 93 TYR A N 1
ATOM 726 C CA . TYR A 1 93 ? -7.839 -7.230 -1.752 1.00 84.44 93 TYR A CA 1
ATOM 727 C C . TYR A 1 93 ? -8.794 -6.420 -2.625 1.00 84.44 93 TYR A C 1
ATOM 729 O O . TYR A 1 93 ? -8.391 -5.432 -3.227 1.00 84.44 93 TYR A O 1
ATOM 737 N N . VAL A 1 94 ? -10.045 -6.854 -2.740 1.00 90.31 94 VAL A N 1
ATOM 738 C CA . VAL A 1 94 ? -11.086 -6.151 -3.502 1.00 90.31 94 VAL A CA 1
ATOM 739 C C . VAL A 1 94 ? -12.284 -5.939 -2.589 1.00 90.31 94 VAL A C 1
ATOM 741 O O . VAL A 1 94 ? -12.820 -6.915 -2.070 1.00 90.31 94 VAL A O 1
ATOM 744 N N . ASP A 1 95 ? -12.674 -4.678 -2.386 1.00 92.81 95 ASP A N 1
ATOM 745 C CA . ASP A 1 95 ? -13.783 -4.276 -1.513 1.00 92.81 95 ASP A CA 1
ATOM 746 C C . ASP A 1 95 ? -13.684 -4.870 -0.093 1.00 92.81 95 ASP A C 1
ATOM 748 O O . ASP A 1 95 ? -14.664 -5.336 0.489 1.00 92.81 95 ASP A O 1
ATOM 752 N N . VAL A 1 96 ? -12.475 -4.856 0.475 1.00 92.38 96 VAL A N 1
ATOM 753 C CA . VAL A 1 96 ? -12.205 -5.397 1.814 1.00 92.38 96 VAL A CA 1
ATOM 754 C C . VAL A 1 96 ? -12.425 -4.321 2.871 1.00 92.38 96 VAL A C 1
ATOM 756 O O . VAL A 1 96 ? -11.841 -3.240 2.794 1.00 92.38 96 VAL A O 1
ATOM 759 N N . GLU A 1 97 ? -13.230 -4.622 3.891 1.00 94.31 97 GLU A N 1
ATOM 760 C CA . GLU A 1 97 ? -13.352 -3.755 5.062 1.00 94.31 97 GLU A CA 1
ATOM 761 C C . GLU A 1 97 ? -12.062 -3.761 5.884 1.00 94.31 97 GLU A C 1
ATOM 763 O O . GLU A 1 97 ? -11.507 -4.811 6.225 1.00 94.31 97 GLU A O 1
ATOM 768 N N . TRP A 1 98 ? -11.604 -2.571 6.253 1.00 92.50 98 TRP A N 1
ATOM 769 C CA . TRP A 1 98 ? -10.322 -2.393 6.917 1.00 92.50 98 TRP A CA 1
ATOM 770 C C . TRP A 1 98 ? -10.422 -1.441 8.103 1.00 92.50 98 TRP A C 1
ATOM 772 O O . TRP A 1 98 ? -11.375 -0.673 8.247 1.00 92.50 98 TRP A O 1
ATOM 782 N N . GLU A 1 99 ? -9.431 -1.526 8.978 1.00 91.12 99 GLU A N 1
ATOM 783 C CA . GLU A 1 99 ? -9.223 -0.634 10.110 1.00 91.12 99 GLU A CA 1
ATOM 784 C C . GLU A 1 99 ? -7.746 -0.263 10.229 1.00 91.12 99 GLU A C 1
ATOM 786 O O . GLU A 1 99 ? -6.867 -0.933 9.681 1.00 91.12 99 GLU A O 1
ATOM 791 N N . ILE A 1 100 ? -7.472 0.819 10.953 1.00 86.62 100 ILE A N 1
ATOM 792 C CA . ILE A 1 100 ? -6.114 1.259 11.249 1.00 86.62 100 ILE A CA 1
ATOM 793 C C . ILE A 1 100 ? -5.794 1.029 12.724 1.00 86.62 100 ILE A C 1
ATOM 795 O O . ILE A 1 100 ? -6.451 1.556 13.619 1.00 86.62 100 ILE A O 1
ATOM 799 N N . TYR A 1 101 ? -4.742 0.261 12.987 1.00 86.50 101 TYR A N 1
ATOM 800 C CA . TYR A 1 101 ? -4.210 0.045 14.322 1.00 86.50 101 TYR A CA 1
ATOM 801 C C . TYR A 1 101 ? -3.043 1.001 14.581 1.00 86.50 101 TYR A C 1
ATOM 803 O O . TYR A 1 101 ? -1.951 0.866 14.023 1.00 86.50 101 TYR A O 1
ATOM 811 N N . THR A 1 102 ? -3.282 1.979 15.455 1.00 81.81 102 THR A N 1
ATOM 812 C CA . THR A 1 102 ? -2.381 3.117 15.701 1.00 81.81 102 THR A CA 1
ATOM 813 C C . THR A 1 102 ? -1.520 2.977 16.956 1.00 81.81 102 THR A C 1
ATOM 815 O O . THR A 1 102 ? -0.791 3.899 17.315 1.00 81.81 102 THR A O 1
ATOM 818 N N . GLY A 1 103 ? -1.555 1.816 17.621 1.00 78.69 103 GLY A N 1
ATOM 819 C CA . GLY A 1 103 ? -0.831 1.582 18.876 1.00 78.69 103 GLY A CA 1
ATOM 820 C C . GLY A 1 103 ? 0.701 1.636 18.768 1.00 78.69 103 GLY A C 1
ATOM 821 O O . GLY A 1 103 ? 1.379 1.641 19.791 1.00 78.69 103 GLY A O 1
ATOM 822 N N . LYS A 1 104 ? 1.256 1.662 17.549 1.00 77.38 104 LYS A N 1
ATOM 823 C CA . LYS A 1 104 ? 2.687 1.825 17.253 1.00 77.38 104 LYS A CA 1
ATOM 824 C C . LYS A 1 104 ? 2.876 2.458 15.869 1.00 77.38 104 LYS A C 1
ATOM 826 O O . LYS A 1 104 ? 1.973 2.382 15.042 1.00 77.38 104 LYS A O 1
ATOM 831 N N . SER A 1 105 ? 4.043 3.058 15.629 1.00 76.94 105 SER A N 1
ATOM 832 C CA . SER A 1 105 ? 4.463 3.557 14.311 1.00 76.94 105 SER A CA 1
ATOM 833 C C . SER A 1 105 ? 5.512 2.610 13.698 1.00 76.94 105 SER A C 1
ATOM 835 O O . SER A 1 105 ? 6.432 2.227 14.424 1.00 76.94 105 SER A O 1
ATOM 837 N N . PRO A 1 106 ? 5.426 2.253 12.400 1.00 83.69 106 PRO A N 1
ATOM 838 C CA . PRO A 1 106 ? 4.354 2.615 11.469 1.00 83.69 106 PRO A CA 1
ATOM 839 C C . PRO A 1 106 ? 3.015 1.969 11.860 1.00 83.69 106 PRO A C 1
ATOM 841 O O . PRO A 1 106 ? 2.987 0.904 12.481 1.00 83.69 106 PRO A O 1
ATOM 844 N N . TYR A 1 107 ? 1.918 2.645 11.524 1.00 86.38 107 TYR A N 1
ATOM 845 C CA . TYR A 1 107 ? 0.559 2.174 11.776 1.00 86.38 107 TYR A CA 1
ATOM 846 C C . TYR A 1 107 ? 0.266 0.940 10.933 1.00 86.38 107 TYR A C 1
ATOM 848 O O . TYR A 1 107 ? 0.787 0.796 9.831 1.00 86.38 107 TYR A O 1
ATOM 856 N N . GLU A 1 108 ? -0.588 0.057 11.428 1.00 89.31 108 GLU A N 1
ATOM 857 C CA . GLU A 1 108 ? -0.971 -1.146 10.693 1.00 89.31 108 GLU A CA 1
ATOM 858 C C . GLU A 1 108 ? -2.353 -0.956 10.083 1.00 89.31 108 GLU A C 1
ATOM 860 O O . GLU A 1 108 ? -3.301 -0.642 10.796 1.00 89.31 108 GLU A O 1
ATOM 865 N N . ILE A 1 109 ? -2.479 -1.179 8.779 1.00 89.25 109 ILE A N 1
ATOM 866 C CA . ILE A 1 109 ? -3.777 -1.338 8.127 1.00 89.25 109 ILE A CA 1
ATOM 867 C C . ILE A 1 109 ? -4.126 -2.817 8.201 1.00 89.25 109 ILE A C 1
ATOM 869 O O . ILE A 1 109 ? -3.350 -3.665 7.751 1.00 89.25 109 ILE A O 1
ATOM 873 N N . ARG A 1 110 ? -5.269 -3.126 8.805 1.00 90.56 110 ARG A N 1
ATOM 874 C CA . ARG A 1 110 ? -5.715 -4.492 9.066 1.00 90.56 110 ARG A CA 1
ATOM 875 C C . ARG A 1 110 ? -7.076 -4.752 8.445 1.00 90.56 110 ARG A C 1
ATOM 877 O O . ARG A 1 110 ? -7.904 -3.851 8.364 1.00 90.56 110 ARG A O 1
ATOM 884 N N . GLU A 1 111 ? -7.320 -5.988 8.038 1.00 91.88 111 GLU A N 1
ATOM 885 C CA . GLU A 1 111 ? -8.654 -6.447 7.644 1.00 91.88 111 GLU A CA 1
ATOM 886 C C . GLU A 1 111 ? -9.555 -6.555 8.889 1.00 91.88 111 GLU A C 1
ATOM 888 O O . GLU A 1 111 ? -9.203 -7.256 9.839 1.00 91.88 111 GLU A O 1
ATOM 893 N N . LYS A 1 112 ? -10.731 -5.906 8.895 1.00 90.81 112 LYS A N 1
ATOM 894 C CA . LYS A 1 112 ? -11.628 -5.856 10.075 1.00 90.81 112 LYS A CA 1
ATOM 895 C C . LYS A 1 112 ? -12.119 -7.235 10.526 1.00 90.81 112 LYS A C 1
ATOM 897 O O . LYS A 1 112 ? -12.275 -7.481 11.718 1.00 90.81 112 LYS A O 1
ATOM 902 N N . GLY A 1 113 ? -12.370 -8.143 9.582 1.00 87.38 113 GLY A N 1
ATOM 903 C CA . GLY A 1 113 ? -12.907 -9.474 9.883 1.00 87.38 113 GLY A CA 1
ATOM 904 C C . GLY A 1 113 ? -11.886 -10.445 10.486 1.00 87.38 113 GLY A C 1
ATOM 905 O O . GLY A 1 113 ? -12.265 -11.330 11.252 1.00 87.38 113 GLY A O 1
ATOM 906 N N . THR A 1 114 ? -10.602 -10.298 10.147 1.00 90.50 114 THR A N 1
ATOM 907 C CA . THR A 1 114 ? -9.550 -11.277 10.483 1.00 90.50 114 THR A CA 1
ATOM 908 C C . THR A 1 114 ? -8.471 -10.714 11.408 1.00 90.50 114 THR A C 1
ATOM 910 O O . THR A 1 114 ? -7.788 -11.479 12.090 1.00 90.50 114 THR A O 1
ATOM 913 N N . GLY A 1 115 ? -8.298 -9.390 11.440 1.00 89.75 115 GLY A N 1
ATOM 914 C CA . GLY A 1 115 ? -7.200 -8.711 12.125 1.00 89.75 115 GLY A CA 1
ATOM 915 C C . GLY A 1 115 ? -5.840 -8.873 11.435 1.00 89.75 115 GLY A C 1
ATOM 916 O O . GLY A 1 115 ? -4.823 -8.471 12.006 1.00 89.75 115 GLY A O 1
ATOM 917 N N . GLU A 1 116 ? -5.795 -9.464 10.238 1.00 88.69 116 GLU A N 1
ATOM 918 C CA . GLU A 1 116 ? -4.564 -9.650 9.472 1.00 88.69 116 GLU A CA 1
ATOM 919 C C . GLU A 1 116 ? -3.991 -8.306 9.017 1.00 88.69 116 GLU A C 1
ATOM 921 O O . GLU A 1 116 ? -4.719 -7.456 8.506 1.00 88.69 116 GLU A O 1
ATOM 926 N N . VAL A 1 117 ? -2.678 -8.119 9.186 1.00 87.25 117 VAL A N 1
ATOM 927 C CA . VAL A 1 117 ? -1.972 -6.923 8.710 1.00 87.25 117 VAL A CA 1
ATOM 928 C C . VAL A 1 117 ? -1.832 -6.991 7.192 1.00 87.25 117 VAL A C 1
ATOM 930 O O . VAL A 1 117 ? -1.150 -7.867 6.665 1.00 87.25 117 VAL A O 1
ATOM 933 N N . ILE A 1 118 ? -2.447 -6.029 6.509 1.00 86.00 118 ILE A N 1
ATOM 934 C CA . ILE A 1 118 ? -2.416 -5.876 5.052 1.00 86.00 118 ILE A CA 1
ATOM 935 C C . ILE A 1 118 ? -1.145 -5.128 4.641 1.00 86.00 118 ILE A C 1
ATOM 937 O O . ILE A 1 118 ? -0.377 -5.587 3.795 1.00 86.00 118 ILE A O 1
ATOM 941 N N . CYS A 1 119 ? -0.918 -3.966 5.254 1.00 87.00 119 CYS A N 1
ATOM 942 C CA . CYS A 1 119 ? 0.233 -3.109 5.000 1.00 87.00 119 CYS A CA 1
ATOM 943 C C . CYS A 1 119 ? 0.505 -2.179 6.185 1.00 87.00 119 CYS A C 1
ATOM 945 O O . CYS A 1 119 ? -0.295 -2.067 7.118 1.00 87.00 119 CYS A O 1
ATOM 947 N N . TYR A 1 120 ? 1.640 -1.492 6.130 1.00 87.12 120 TYR A N 1
ATOM 948 C CA . TYR A 1 120 ? 2.023 -0.479 7.105 1.00 87.12 120 TYR A CA 1
ATOM 949 C C . TYR A 1 120 ? 1.856 0.915 6.514 1.00 87.12 120 TYR A C 1
ATOM 951 O O . TYR A 1 120 ? 2.135 1.109 5.335 1.00 87.12 120 TYR A O 1
ATOM 959 N N . MET A 1 121 ? 1.433 1.877 7.330 1.00 85.69 121 MET A N 1
ATOM 960 C CA . MET A 1 121 ? 1.299 3.281 6.957 1.00 85.69 121 MET A CA 1
ATOM 961 C C . MET A 1 121 ? 2.075 4.167 7.924 1.00 85.69 121 MET A C 1
ATOM 963 O O . MET A 1 121 ? 1.905 4.088 9.141 1.00 85.69 121 MET A O 1
ATOM 967 N N . THR A 1 122 ? 2.912 5.045 7.397 1.00 83.31 122 THR A N 1
ATOM 968 C CA . THR A 1 122 ? 3.581 6.082 8.185 1.00 83.31 122 THR A CA 1
ATOM 969 C C . THR A 1 122 ? 2.709 7.340 8.301 1.00 83.31 122 THR A C 1
ATOM 971 O O . THR A 1 122 ? 1.670 7.482 7.652 1.00 83.31 122 THR A O 1
ATOM 974 N N . ARG A 1 123 ? 3.132 8.302 9.131 1.00 73.56 123 ARG A N 1
ATOM 975 C CA . ARG A 1 123 ? 2.421 9.585 9.287 1.00 73.56 123 ARG A CA 1
ATOM 976 C C . ARG A 1 123 ? 2.411 10.439 8.019 1.00 73.56 123 ARG A C 1
ATOM 978 O O . ARG A 1 123 ? 1.458 11.171 7.796 1.00 73.56 123 ARG A O 1
ATOM 985 N N . ASP A 1 124 ? 3.434 10.333 7.182 1.00 72.19 124 ASP A N 1
ATOM 986 C CA . ASP A 1 124 ? 3.540 10.989 5.874 1.00 72.19 124 ASP A CA 1
ATOM 987 C C . ASP A 1 124 ? 2.764 10.253 4.766 1.00 72.19 124 ASP A C 1
ATOM 989 O O . ASP A 1 124 ? 2.917 10.563 3.589 1.00 72.19 124 ASP A O 1
ATOM 993 N N . ARG A 1 125 ? 1.873 9.320 5.142 1.00 75.12 125 ARG A N 1
ATOM 994 C CA . ARG A 1 125 ? 1.032 8.529 4.230 1.00 75.12 125 ARG A CA 1
ATOM 995 C C . ARG A 1 125 ? 1.847 7.644 3.278 1.00 75.12 125 ARG A C 1
ATOM 997 O O . ARG A 1 125 ? 1.339 7.252 2.233 1.00 75.12 125 ARG A O 1
ATOM 1004 N N . LEU A 1 126 ? 3.082 7.294 3.634 1.00 76.88 126 LEU A N 1
ATOM 1005 C CA . LEU A 1 126 ? 3.825 6.268 2.916 1.00 76.88 126 LEU A CA 1
ATOM 1006 C C . LEU A 1 126 ? 3.270 4.898 3.311 1.00 76.88 126 LEU A C 1
ATOM 1008 O O . LEU A 1 126 ? 3.174 4.578 4.500 1.00 76.88 126 LEU A O 1
ATOM 1012 N N . ILE A 1 127 ? 2.898 4.099 2.311 1.00 82.94 127 ILE A N 1
ATOM 1013 C CA . ILE A 1 127 ? 2.435 2.727 2.508 1.00 82.94 127 ILE A CA 1
ATOM 1014 C C . ILE A 1 127 ? 3.551 1.757 2.146 1.00 82.94 127 ILE A C 1
ATOM 1016 O O . ILE A 1 127 ? 4.081 1.813 1.037 1.00 82.94 127 ILE A O 1
ATOM 1020 N N . THR A 1 128 ? 3.844 0.822 3.046 1.00 82.50 128 THR A N 1
ATOM 1021 C CA . THR A 1 128 ? 4.810 -0.251 2.802 1.00 82.50 128 THR A CA 1
ATOM 1022 C C . THR A 1 128 ? 4.145 -1.614 2.917 1.00 82.50 128 THR A C 1
ATOM 1024 O O . THR A 1 128 ? 3.491 -1.918 3.920 1.00 82.50 128 THR A O 1
ATOM 1027 N N . PHE A 1 129 ? 4.347 -2.466 1.911 1.00 75.31 129 PHE A N 1
ATOM 1028 C CA . PHE A 1 129 ? 3.918 -3.862 1.966 1.00 75.31 129 PHE A CA 1
ATOM 1029 C C . PHE A 1 129 ? 5.076 -4.783 2.373 1.00 75.31 129 PHE A C 1
ATOM 1031 O O . PHE A 1 129 ? 6.128 -4.762 1.730 1.00 75.31 129 PHE A O 1
ATOM 1038 N N . PRO A 1 130 ? 4.894 -5.635 3.396 1.00 60.66 130 PRO A N 1
ATOM 1039 C CA . PRO A 1 130 ? 5.900 -6.602 3.810 1.00 60.66 130 PRO A CA 1
ATOM 1040 C C . PRO A 1 130 ? 5.755 -7.909 3.016 1.00 60.66 130 PRO A C 1
ATOM 1042 O O . PRO A 1 130 ? 5.247 -8.897 3.545 1.00 60.66 130 PRO A O 1
ATOM 1045 N N . PHE A 1 131 ? 6.183 -7.966 1.755 1.00 62.47 131 PHE A N 1
ATOM 1046 C CA . PHE A 1 131 ? 6.175 -9.242 1.028 1.00 62.47 131 PHE A CA 1
ATOM 1047 C C . PHE A 1 131 ? 7.521 -9.596 0.413 1.00 62.47 131 PHE A C 1
ATOM 1049 O O . PHE A 1 131 ? 8.408 -8.774 0.239 1.00 62.47 131 PHE A O 1
ATOM 1056 N N . LYS A 1 132 ? 7.692 -10.886 0.128 1.00 52.66 132 LYS A N 1
ATOM 1057 C CA . LYS A 1 132 ? 8.881 -11.435 -0.519 1.00 52.66 132 LYS A CA 1
ATOM 1058 C C . LYS A 1 132 ? 8.431 -12.020 -1.848 1.00 52.66 132 LYS A C 1
ATOM 1060 O O . LYS A 1 132 ? 7.611 -12.938 -1.845 1.00 52.66 132 LYS A O 1
ATOM 1065 N N . LEU A 1 133 ? 8.939 -11.514 -2.972 1.00 51.47 133 LEU A N 1
ATOM 1066 C CA . LEU A 1 133 ? 8.785 -12.242 -4.234 1.00 51.47 133 LEU A CA 1
ATOM 1067 C C . LEU A 1 133 ? 9.505 -13.594 -4.111 1.00 51.47 133 LEU A C 1
ATOM 1069 O O . LEU A 1 133 ? 10.488 -13.722 -3.385 1.00 51.47 133 LEU A O 1
ATOM 1073 N N . GLY A 1 134 ? 8.988 -14.609 -4.802 1.00 42.34 134 GLY A N 1
ATOM 1074 C CA . GLY A 1 134 ? 9.294 -16.036 -4.624 1.00 42.34 134 GLY A CA 1
ATOM 1075 C C . GLY A 1 134 ? 10.729 -16.520 -4.898 1.00 42.34 134 GLY A C 1
ATOM 1076 O O . GLY A 1 134 ? 10.914 -17.706 -5.153 1.00 42.34 134 GLY A O 1
ATOM 1077 N N . ALA A 1 135 ? 11.747 -15.663 -4.827 1.00 48.34 135 ALA A N 1
ATOM 1078 C CA . ALA A 1 135 ? 13.139 -16.076 -4.698 1.00 48.34 135 ALA A CA 1
ATOM 1079 C C . ALA A 1 135 ? 13.591 -15.821 -3.245 1.00 48.34 135 ALA A C 1
ATOM 1081 O O . ALA A 1 135 ? 13.647 -14.664 -2.833 1.00 48.34 135 ALA A O 1
ATOM 1082 N N . PRO A 1 136 ? 13.959 -16.853 -2.461 1.00 47.81 136 PRO A N 1
ATOM 1083 C CA . PRO A 1 136 ? 14.371 -16.705 -1.059 1.00 47.81 136 PRO A CA 1
ATOM 1084 C C . PRO A 1 136 ? 15.496 -15.683 -0.814 1.00 47.81 136 PRO A C 1
ATOM 1086 O O . PRO A 1 136 ? 15.648 -15.202 0.307 1.00 47.81 136 PRO A O 1
ATOM 1089 N N . SER A 1 137 ? 16.278 -15.359 -1.852 1.00 54.81 137 SER A N 1
ATOM 1090 C CA . SER A 1 137 ? 17.385 -14.399 -1.831 1.00 54.81 137 SER A CA 1
ATOM 1091 C C . SER A 1 137 ? 16.998 -12.954 -2.167 1.00 54.81 137 SER A C 1
ATOM 1093 O O . SER A 1 137 ? 17.820 -12.069 -1.956 1.00 54.81 137 SER A O 1
ATOM 1095 N N . ASN A 1 138 ? 15.798 -12.696 -2.701 1.00 58.59 138 ASN A N 1
ATOM 1096 C CA . ASN A 1 138 ? 15.382 -11.359 -3.129 1.00 58.59 138 ASN A CA 1
ATOM 1097 C C . ASN A 1 138 ? 14.249 -10.859 -2.230 1.00 58.59 138 ASN A C 1
ATOM 1099 O O . ASN A 1 138 ? 13.093 -11.253 -2.378 1.00 58.59 138 ASN A O 1
ATOM 1103 N N . GLN A 1 139 ? 14.587 -9.986 -1.283 1.00 65.25 139 GLN A N 1
ATOM 1104 C CA . GLN A 1 139 ? 13.589 -9.214 -0.549 1.00 65.25 139 GLN A CA 1
ATOM 1105 C C . GLN A 1 139 ? 13.249 -7.983 -1.380 1.00 65.25 139 GLN A C 1
ATOM 1107 O O . GLN A 1 139 ? 14.149 -7.234 -1.759 1.00 65.25 139 GLN A O 1
ATOM 1112 N N . TYR A 1 140 ? 11.965 -7.824 -1.688 1.00 72.94 140 TYR A N 1
ATOM 1113 C CA . TYR A 1 140 ? 11.457 -6.637 -2.351 1.00 72.94 140 TYR A CA 1
ATOM 1114 C C . TYR A 1 140 ? 10.630 -5.846 -1.347 1.00 72.94 140 TYR A C 1
ATOM 1116 O O . TYR A 1 140 ? 9.733 -6.400 -0.721 1.00 72.94 140 TYR A O 1
ATOM 1124 N N . GLU A 1 141 ? 10.932 -4.566 -1.190 1.00 77.94 141 GLU A N 1
ATOM 1125 C CA . GLU A 1 141 ? 10.130 -3.647 -0.390 1.00 77.94 141 GLU A CA 1
ATOM 1126 C C . GLU A 1 141 ? 9.446 -2.652 -1.321 1.00 77.94 141 GLU A C 1
ATOM 1128 O O . GLU A 1 141 ? 10.087 -2.035 -2.171 1.00 77.94 141 GLU A O 1
ATOM 1133 N N . TYR A 1 142 ? 8.135 -2.508 -1.162 1.00 82.69 142 TYR A N 1
ATOM 1134 C CA . TYR A 1 142 ? 7.309 -1.663 -2.012 1.00 82.69 142 TYR A CA 1
ATOM 1135 C C . TYR A 1 142 ? 6.849 -0.484 -1.199 1.00 82.69 142 TYR A C 1
ATOM 1137 O O . TYR A 1 142 ? 6.149 -0.665 -0.205 1.00 82.69 142 TYR A O 1
ATOM 1145 N N . GLN A 1 143 ? 7.241 0.697 -1.645 1.00 86.25 143 GLN A N 1
ATOM 1146 C CA . GLN A 1 143 ? 6.851 1.963 -1.057 1.00 86.25 143 GLN A CA 1
ATOM 1147 C C . GLN A 1 143 ? 5.845 2.599 -2.000 1.00 86.25 143 GLN A C 1
ATOM 1149 O O . GLN A 1 143 ? 6.144 2.794 -3.178 1.00 86.25 143 GLN A O 1
ATOM 1154 N N . LEU A 1 144 ? 4.638 2.865 -1.509 1.00 87.06 144 LEU A N 1
ATOM 1155 C CA . LEU A 1 144 ? 3.607 3.557 -2.263 1.00 87.06 144 LEU A CA 1
ATOM 1156 C C . LEU A 1 144 ? 3.384 4.938 -1.664 1.00 87.06 144 LEU A C 1
ATOM 1158 O O . LEU A 1 144 ? 3.256 5.085 -0.447 1.00 87.06 144 LEU A O 1
ATOM 1162 N N . LEU A 1 145 ? 3.273 5.929 -2.540 1.00 86.25 145 LEU A N 1
ATOM 1163 C CA . LEU A 1 145 ? 2.939 7.296 -2.176 1.00 86.25 145 LEU A CA 1
ATOM 1164 C C . LEU A 1 145 ? 1.528 7.645 -2.642 1.00 86.25 145 LEU A C 1
ATOM 1166 O O . LEU A 1 145 ? 1.052 7.102 -3.649 1.00 86.25 145 LEU A O 1
ATOM 1170 N N . PRO A 1 146 ? 0.844 8.548 -1.920 1.00 84.50 146 PRO A N 1
ATOM 1171 C CA . PRO A 1 146 ? -0.438 9.055 -2.362 1.00 84.50 146 PRO A CA 1
ATOM 1172 C C . PRO A 1 146 ? -0.271 9.754 -3.711 1.00 84.50 146 PRO A C 1
ATOM 1174 O O . PRO A 1 146 ? 0.620 10.581 -3.904 1.00 84.50 146 PRO A O 1
ATOM 1177 N N . VAL A 1 147 ? -1.172 9.451 -4.636 1.00 83.25 147 VAL A N 1
ATOM 1178 C CA . VAL A 1 147 ? -1.397 10.274 -5.817 1.00 83.25 147 VAL A CA 1
ATOM 1179 C C . VAL A 1 147 ? -2.138 11.502 -5.308 1.00 83.25 147 VAL A C 1
ATOM 1181 O O . VAL A 1 147 ? -3.306 11.412 -4.931 1.00 83.25 147 VAL A O 1
ATOM 1184 N N . GLY A 1 148 ? -1.443 12.632 -5.194 1.00 66.75 148 GLY A N 1
ATOM 1185 C CA . GLY A 1 148 ? -2.104 13.880 -4.835 1.00 66.75 148 GLY A CA 1
ATOM 1186 C C . GLY A 1 148 ? -3.226 14.187 -5.830 1.00 66.75 148 GLY A C 1
ATOM 1187 O O . GLY A 1 148 ? -3.088 13.926 -7.025 1.00 66.75 148 GLY A O 1
ATOM 1188 N N . ASN A 1 149 ? -4.302 14.825 -5.365 1.00 46.94 149 ASN A N 1
ATOM 1189 C CA . ASN A 1 149 ? -4.835 15.885 -6.209 1.00 46.94 149 ASN A CA 1
ATOM 1190 C C . ASN A 1 149 ? -3.682 16.883 -6.322 1.00 46.94 149 ASN A C 1
ATOM 1192 O O . ASN A 1 149 ? -3.197 17.356 -5.293 1.00 46.94 149 ASN A O 1
ATOM 1196 N N . GLU A 1 150 ? -3.197 17.150 -7.530 1.00 38.41 150 GLU A N 1
ATOM 1197 C CA . GLU A 1 150 ? -2.351 18.313 -7.799 1.00 38.41 150 GLU A CA 1
ATOM 1198 C C . GLU A 1 150 ? -3.185 19.583 -7.555 1.00 38.41 150 GLU A C 1
ATOM 1200 O O . GLU A 1 150 ? -3.556 20.305 -8.471 1.00 38.41 150 GLU A O 1
ATOM 1205 N N . SER A 1 151 ? -3.549 19.834 -6.303 1.00 34.53 151 SER A N 1
ATOM 1206 C CA . SER A 1 151 ? -4.094 21.098 -5.850 1.00 34.53 151 SER A CA 1
ATOM 1207 C C . SER A 1 151 ? -2.917 21.894 -5.306 1.00 34.53 151 SER A C 1
ATOM 1209 O O . SER A 1 151 ? -2.592 21.818 -4.126 1.00 34.53 151 SER A O 1
ATOM 1211 N N . GLU A 1 152 ? -2.253 22.578 -6.235 1.00 35.84 152 GLU A N 1
ATOM 1212 C CA . GLU A 1 152 ? -1.631 23.891 -6.047 1.00 35.84 152 GLU A CA 1
ATOM 1213 C C . GLU A 1 152 ? -0.686 24.046 -4.841 1.00 35.84 152 GLU A C 1
ATOM 1215 O O . GLU A 1 152 ? -1.040 24.582 -3.797 1.00 35.84 152 GLU A O 1
ATOM 1220 N N . ASN A 1 153 ? 0.585 23.701 -5.051 1.00 29.94 153 ASN A N 1
ATOM 1221 C CA . ASN A 1 153 ? 1.661 24.598 -4.625 1.00 29.94 153 ASN A CA 1
ATOM 1222 C C . ASN A 1 153 ? 2.190 25.303 -5.885 1.00 29.94 153 ASN A C 1
ATOM 1224 O O . ASN A 1 153 ? 3.143 24.832 -6.511 1.00 29.94 153 ASN A O 1
ATOM 1228 N N . GLN A 1 154 ? 1.520 26.391 -6.277 1.00 32.19 154 GLN A N 1
ATOM 1229 C CA . GLN A 1 154 ? 2.126 27.490 -7.037 1.00 32.19 154 GLN A CA 1
ATOM 1230 C C . GLN A 1 154 ? 2.349 28.672 -6.100 1.00 32.19 154 GLN A C 1
ATOM 1232 O O . GLN A 1 154 ? 1.434 28.958 -5.297 1.00 32.19 154 GLN A O 1
#

Sequence (154 aa):
MKTPHVFLITALSLLTASCTNELESGKDYPALAMGNETLVFKIDKVMQNETDVKPYFTFFDDVQLTLSYKDGEPSLLTFKETGAPFRVTTKDYVDVEWEIYTGKSPYEIREKGTGEVICYMTRDRLITFPFKLGAPSNQYEYQLLPVGNESENQ

Secondary structure (DSSP, 8-state):
-PPP----------------------S------SSS-EEEEEEEEEEETTEE-GGG-GGGGGEEEEEEEETTEEEEEEEEE-S-SS-SSSS--SSB-EEEE-SSSSEEEEETTT--EEEEE-TT--EEE----SSTT--EEEEEEE--------

pLDDT: mean 71.76, std 20.14, range [29.94, 94.31]

Organism: NCBI:txid1033731

Foldseek 3Di:
DDDDDDDDDDDDDDDPPPPPVPPDDDPDALQQDQAWDKWKKAWPFKDWPNDTCCVVDVQSRQWMWIWTDHNSATFAIATTRPPDPDDPDPDGRHRFGWHWAPPDPQIFIAGPVPRDGQWTAHRQRWTWGQDQDPDPNIGIITTIDTPDPPPDPD

Radius of gyration: 22.52 Å; chains: 1; bounding box: 80×44×62 Å